Protein AF-A0A951DK11-F1 (afdb_monomer_lite)

pLDDT: mean 76.64, std 7.26, range [52.31, 87.06]

Radius of gyration: 13.85 Å; chains: 1; bounding box: 30×18×50 Å

Structure (mmCIF, N/CA/C/O backbone):
data_AF-A0A951DK11-F1
#
_entry.id   AF-A0A951DK11-F1
#
loop_
_atom_site.group_PDB
_atom_site.id
_atom_site.type_symbol
_atom_site.label_atom_id
_atom_site.label_alt_id
_atom_site.label_comp_id
_atom_site.label_asym_id
_atom_site.label_entity_id
_atom_site.label_seq_id
_atom_site.pdbx_PDB_ins_code
_atom_site.Cartn_x
_atom_site.Cartn_y
_atom_site.Cartn_z
_atom_site.occupancy
_atom_site.B_iso_or_equiv
_atom_site.auth_seq_id
_atom_site.auth_comp_id
_atom_site.auth_asym_id
_atom_site.auth_atom_id
_atom_site.pdbx_PDB_model_num
ATOM 1 N N . MET A 1 1 ? 2.602 -1.348 -17.284 1.00 59.75 1 MET A N 1
ATOM 2 C CA . MET A 1 1 ? 1.834 -2.221 -16.370 1.00 59.75 1 MET A CA 1
ATOM 3 C C . MET A 1 1 ? 2.259 -2.106 -14.895 1.00 59.75 1 MET A C 1
ATOM 5 O O . MET A 1 1 ? 1.488 -2.552 -14.055 1.00 59.75 1 MET A O 1
ATOM 9 N N . GLY A 1 2 ? 3.403 -1.493 -14.541 1.00 71.81 2 GLY A N 1
ATOM 10 C CA . GLY A 1 2 ? 3.920 -1.469 -13.158 1.00 71.81 2 GLY A CA 1
ATOM 11 C C . GLY A 1 2 ? 2.999 -0.807 -12.122 1.00 71.81 2 GLY A C 1
ATOM 12 O O . GLY A 1 2 ? 2.673 -1.422 -11.113 1.00 71.81 2 GLY A O 1
ATOM 13 N N . ALA A 1 3 ? 2.469 0.387 -12.409 1.00 72.81 3 ALA A N 1
ATOM 14 C CA . ALA A 1 3 ? 1.568 1.087 -11.480 1.00 72.81 3 ALA A CA 1
ATOM 15 C C . ALA A 1 3 ? 0.267 0.317 -11.173 1.00 72.81 3 ALA A C 1
ATOM 17 O O . ALA A 1 3 ? -0.212 0.318 -10.039 1.00 72.81 3 ALA A O 1
ATOM 18 N N . ALA A 1 4 ? -0.283 -0.385 -12.169 1.00 78.25 4 ALA A N 1
ATOM 19 C CA . ALA A 1 4 ? -1.454 -1.240 -11.978 1.00 78.25 4 ALA A CA 1
ATOM 20 C C . ALA A 1 4 ? -1.143 -2.430 -11.055 1.00 78.25 4 ALA A C 1
ATOM 22 O O . ALA A 1 4 ? -1.991 -2.834 -10.265 1.00 78.25 4 ALA A O 1
ATOM 23 N N . LEU A 1 5 ? 0.086 -2.949 -11.115 1.00 77.56 5 LEU A N 1
ATOM 24 C CA . LEU A 1 5 ? 0.582 -4.002 -10.231 1.00 77.56 5 LEU A CA 1
ATOM 25 C C . LEU A 1 5 ? 0.724 -3.509 -8.787 1.00 77.56 5 LEU A C 1
ATOM 27 O O . LEU A 1 5 ? 0.291 -4.205 -7.875 1.00 77.56 5 LEU A O 1
ATOM 31 N N . TRP A 1 6 ? 1.235 -2.293 -8.568 1.00 76.50 6 TRP A N 1
ATOM 32 C CA . TRP A 1 6 ? 1.333 -1.707 -7.222 1.00 76.50 6 TRP A CA 1
ATOM 33 C C . TRP A 1 6 ? -0.044 -1.537 -6.579 1.00 76.50 6 TRP A C 1
ATOM 35 O O . TRP A 1 6 ? -0.260 -1.938 -5.435 1.00 76.50 6 TRP A O 1
ATOM 45 N N . LEU A 1 7 ? -1.000 -0.994 -7.338 1.00 76.69 7 LEU A N 1
ATOM 46 C CA . LEU A 1 7 ? -2.381 -0.841 -6.884 1.00 76.69 7 LEU A CA 1
ATOM 47 C C . LEU A 1 7 ? -3.044 -2.203 -6.644 1.00 76.69 7 LEU A C 1
ATOM 49 O O . LEU A 1 7 ? -3.681 -2.396 -5.611 1.00 76.69 7 LEU A O 1
ATOM 53 N N . GLY A 1 8 ? -2.840 -3.165 -7.548 1.00 80.44 8 GLY A N 1
ATOM 54 C CA . GLY A 1 8 ? -3.326 -4.537 -7.398 1.00 80.44 8 GLY A CA 1
ATOM 55 C C . GLY A 1 8 ? -2.798 -5.211 -6.129 1.00 80.44 8 GLY A C 1
ATOM 56 O O . GLY A 1 8 ? -3.573 -5.827 -5.398 1.00 80.44 8 GLY A O 1
ATOM 57 N N . CYS A 1 9 ? -1.516 -5.025 -5.807 1.00 80.62 9 CYS A N 1
ATOM 58 C CA . CYS A 1 9 ? -0.915 -5.500 -4.562 1.00 80.62 9 CYS A CA 1
ATOM 59 C C . CYS A 1 9 ? -1.529 -4.838 -3.325 1.00 80.62 9 CYS A C 1
ATOM 61 O O . CYS A 1 9 ? -1.791 -5.534 -2.348 1.00 80.62 9 CYS A O 1
ATOM 63 N N . GLY A 1 10 ? -1.820 -3.535 -3.360 1.00 73.56 10 GLY A N 1
ATOM 64 C CA . GLY A 1 10 ? -2.474 -2.839 -2.246 1.00 73.56 10 GLY A CA 1
ATOM 65 C C . GLY A 1 10 ? -3.910 -3.292 -1.990 1.00 73.56 10 GLY A C 1
ATOM 66 O O . GLY A 1 10 ? -4.328 -3.413 -0.834 1.00 73.56 10 GLY A O 1
ATOM 67 N N . VAL A 1 11 ? -4.649 -3.605 -3.059 1.00 82.94 11 VAL A N 1
ATOM 68 C CA . VAL A 1 11 ? -5.988 -4.205 -2.971 1.00 82.94 11 VAL A CA 1
ATOM 69 C C . VAL A 1 11 ? -5.902 -5.634 -2.432 1.00 82.94 11 VAL A C 1
ATOM 71 O O . VAL A 1 11 ? -6.641 -5.982 -1.513 1.00 82.94 11 VAL A O 1
ATOM 74 N N . LEU A 1 12 ? -4.974 -6.453 -2.935 1.00 83.06 12 LEU A N 1
ATOM 75 C CA . LEU A 1 12 ? -4.741 -7.811 -2.432 1.00 83.06 12 LEU A CA 1
ATOM 76 C C . LEU A 1 12 ? -4.339 -7.816 -0.955 1.00 83.06 12 LEU A C 1
ATOM 78 O O . LEU A 1 12 ? -4.896 -8.589 -0.182 1.00 83.06 12 LEU A O 1
ATOM 82 N N . ALA A 1 13 ? -3.432 -6.930 -0.540 1.00 77.31 13 ALA A N 1
ATOM 83 C CA . ALA A 1 13 ? -3.023 -6.788 0.854 1.00 77.31 13 ALA A CA 1
ATOM 84 C C . ALA A 1 13 ? -4.211 -6.426 1.757 1.00 77.31 13 ALA A C 1
ATOM 86 O O . ALA A 1 13 ? -4.372 -7.009 2.829 1.00 77.31 13 ALA A O 1
ATOM 87 N N . PHE A 1 14 ? -5.085 -5.522 1.302 1.00 78.25 14 PHE A N 1
ATOM 88 C CA . PHE A 1 14 ? -6.330 -5.211 2.001 1.00 78.25 14 PHE A CA 1
ATOM 89 C C . PHE A 1 14 ? -7.240 -6.442 2.114 1.00 78.25 14 PHE A C 1
ATOM 91 O O . PHE A 1 14 ? -7.685 -6.770 3.212 1.00 78.25 14 PHE A O 1
ATOM 98 N N . LEU A 1 15 ? -7.477 -7.167 1.016 1.00 83.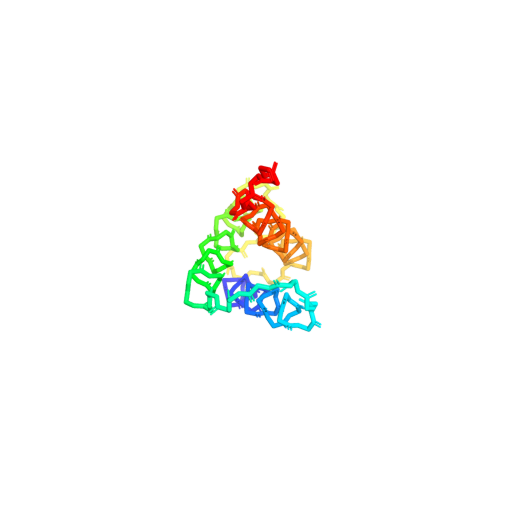19 15 LEU A N 1
ATOM 99 C CA . LEU A 1 15 ? -8.305 -8.379 1.023 1.00 83.19 15 LEU A CA 1
ATOM 100 C C . LEU A 1 15 ? -7.741 -9.458 1.959 1.00 83.19 15 LEU A C 1
ATOM 102 O O . LEU A 1 15 ? -8.487 -10.037 2.744 1.00 83.19 15 LEU A O 1
ATOM 106 N N . VAL A 1 16 ? -6.426 -9.685 1.947 1.00 80.69 16 VAL A N 1
ATOM 107 C CA . VAL A 1 16 ? -5.756 -10.626 2.859 1.00 80.69 16 VAL A CA 1
ATOM 108 C C . VAL A 1 16 ? -5.904 -10.173 4.311 1.00 80.69 16 VAL A C 1
ATOM 110 O O . VAL A 1 16 ? -6.252 -10.973 5.181 1.00 80.69 16 VAL A O 1
ATOM 113 N N . ALA A 1 17 ? -5.736 -8.879 4.588 1.00 73.56 17 ALA A N 1
ATOM 114 C CA . ALA A 1 17 ? -5.933 -8.332 5.926 1.00 73.56 17 ALA A CA 1
ATOM 115 C C . ALA A 1 17 ? -7.382 -8.468 6.426 1.00 73.56 17 ALA A C 1
ATOM 117 O O . ALA A 1 17 ? -7.607 -8.459 7.640 1.00 73.56 17 ALA A O 1
ATOM 118 N N . ARG A 1 18 ? -8.368 -8.607 5.529 1.00 75.56 18 ARG A N 1
ATOM 119 C CA . ARG A 1 18 ? -9.771 -8.884 5.882 1.00 75.56 18 ARG A CA 1
ATOM 120 C C . ARG A 1 18 ? -10.012 -10.339 6.285 1.00 75.56 18 ARG A C 1
ATOM 122 O O . ARG A 1 18 ? -10.914 -10.576 7.082 1.00 75.56 18 ARG A O 1
ATOM 129 N N . ILE A 1 19 ? -9.219 -11.283 5.773 1.00 80.06 19 ILE A N 1
ATOM 130 C CA . ILE A 1 19 ? -9.316 -12.708 6.131 1.00 80.06 19 ILE A CA 1
ATOM 131 C C . ILE A 1 19 ? -8.802 -12.950 7.552 1.00 80.06 19 ILE A C 1
ATOM 133 O O . ILE A 1 19 ? -9.268 -13.870 8.212 1.00 80.06 19 ILE A O 1
ATOM 137 N N . VAL A 1 20 ? -7.876 -12.123 8.046 1.00 72.00 20 VAL A N 1
ATOM 138 C CA . VAL A 1 20 ? -7.347 -12.226 9.411 1.00 72.00 20 VAL A CA 1
ATOM 139 C C . VAL A 1 20 ? -8.272 -11.476 10.379 1.00 72.00 20 VAL A C 1
ATOM 141 O O . VAL A 1 20 ? -8.222 -10.240 10.422 1.00 72.00 20 VAL A O 1
ATOM 144 N N . PRO A 1 21 ? -9.105 -12.171 11.182 1.00 61.38 21 PRO A N 1
ATOM 145 C CA . PRO A 1 21 ? -9.947 -11.513 12.166 1.00 61.38 21 PRO A CA 1
ATOM 146 C C . PRO A 1 21 ? -9.066 -10.956 13.287 1.00 61.38 21 PRO A C 1
ATOM 148 O O . PRO A 1 21 ? -8.568 -11.681 14.144 1.00 61.38 21 PRO A O 1
ATOM 151 N N . PHE A 1 22 ? -8.874 -9.639 13.297 1.00 65.44 22 PHE A N 1
ATOM 152 C CA . PHE A 1 22 ? -8.414 -8.925 14.482 1.00 65.44 22 PHE A CA 1
ATOM 153 C C . PHE A 1 22 ? -9.650 -8.438 15.232 1.00 65.44 22 PHE A C 1
ATOM 155 O O . PHE A 1 22 ? -10.519 -7.816 14.633 1.00 65.44 22 PHE A O 1
ATOM 162 N N . SER A 1 23 ? -9.723 -8.754 16.523 1.00 58.28 23 SER A N 1
ATOM 163 C CA . SER A 1 23 ? -10.867 -8.665 17.452 1.00 58.28 23 SER A CA 1
ATOM 164 C C . SER A 1 23 ? -11.540 -7.276 17.624 1.00 58.28 23 SER A C 1
ATOM 166 O O . SER A 1 23 ? -11.774 -6.844 18.756 1.00 58.28 23 SER A O 1
ATOM 168 N N . ARG A 1 24 ? -11.815 -6.502 16.561 1.00 60.03 24 ARG A N 1
ATOM 169 C CA . ARG A 1 24 ? -12.231 -5.089 16.652 1.00 60.03 24 ARG A CA 1
ATOM 170 C C . ARG A 1 24 ? -13.156 -4.600 15.551 1.00 60.03 24 ARG A C 1
ATOM 172 O O . ARG A 1 24 ? -13.265 -5.200 14.489 1.00 60.03 24 ARG A O 1
ATOM 179 N N . ARG A 1 25 ? -13.789 -3.451 15.838 1.00 65.12 25 ARG A N 1
ATOM 180 C CA . ARG A 1 25 ? -14.660 -2.703 14.923 1.00 65.12 25 ARG A CA 1
ATOM 181 C C . ARG A 1 25 ? -13.968 -2.522 13.562 1.00 65.12 25 ARG A C 1
ATOM 183 O O . ARG A 1 25 ? -12.874 -1.958 13.528 1.00 65.12 25 ARG A O 1
ATOM 190 N N . PRO A 1 26 ? -14.583 -2.974 12.459 1.00 61.28 26 PRO A N 1
ATOM 191 C CA . PRO A 1 26 ? -13.985 -2.885 11.135 1.00 61.28 26 PRO A CA 1
ATOM 192 C C . PRO A 1 26 ? -13.953 -1.426 10.664 1.00 61.28 26 PRO A C 1
ATOM 194 O O . PRO A 1 26 ? -14.944 -0.893 10.175 1.00 61.28 26 PRO A O 1
ATOM 197 N N . VAL A 1 27 ? -12.796 -0.773 10.780 1.00 72.50 27 VAL A N 1
ATOM 198 C CA . VAL A 1 27 ? -12.506 0.506 10.112 1.00 72.50 27 VAL A CA 1
ATOM 199 C C . VAL A 1 27 ? -11.982 0.217 8.706 1.00 72.50 27 VAL A C 1
ATOM 201 O O . VAL A 1 27 ? -10.813 0.383 8.384 1.00 72.50 27 VAL A O 1
ATOM 204 N N . TRP A 1 28 ? -12.897 -0.247 7.862 1.00 74.00 28 TRP A N 1
ATOM 205 C CA . TRP A 1 28 ? -12.688 -0.585 6.454 1.00 74.00 28 TRP A CA 1
ATOM 206 C C . TRP A 1 28 ? -12.090 0.540 5.592 1.00 74.00 28 TRP A C 1
ATOM 208 O O . TRP A 1 28 ? -11.114 0.308 4.884 1.00 74.00 28 TRP A O 1
ATOM 218 N N . LEU A 1 29 ? -12.646 1.755 5.657 1.00 80.25 29 LEU A N 1
ATOM 219 C CA . LEU A 1 29 ? -12.221 2.888 4.827 1.00 80.25 29 LEU A CA 1
ATOM 220 C C . LEU A 1 29 ? -10.775 3.333 5.118 1.00 80.25 29 LEU A C 1
ATOM 222 O O . LEU A 1 29 ? -10.000 3.451 4.170 1.00 80.25 29 LEU A O 1
ATOM 226 N N . PRO A 1 30 ? -10.376 3.550 6.391 1.00 80.44 30 PRO A N 1
ATOM 227 C CA . PRO A 1 30 ? -8.999 3.914 6.712 1.00 80.44 30 PRO A CA 1
ATOM 228 C C . PRO A 1 30 ? -8.005 2.804 6.371 1.00 80.44 30 PRO A C 1
ATOM 230 O O . PRO A 1 30 ? -6.925 3.103 5.876 1.00 80.44 30 PRO A O 1
ATOM 233 N N . GLU A 1 31 ? -8.361 1.531 6.589 1.00 78.25 31 GLU A N 1
ATOM 234 C CA . GLU A 1 31 ? -7.487 0.402 6.239 1.00 78.25 31 GLU A CA 1
ATOM 235 C C . GLU A 1 31 ? -7.220 0.333 4.730 1.00 78.25 31 GLU A C 1
ATOM 237 O O . GLU A 1 31 ? -6.072 0.153 4.326 1.00 78.25 31 GLU A O 1
ATOM 242 N N . LEU A 1 32 ? -8.250 0.533 3.901 1.00 79.62 32 LEU A N 1
ATOM 243 C CA . LEU A 1 32 ? -8.105 0.580 2.445 1.00 79.62 32 LEU A CA 1
ATOM 244 C C . LEU A 1 32 ? -7.294 1.802 1.992 1.00 79.62 32 LEU A C 1
ATOM 246 O O . LEU A 1 32 ? -6.406 1.683 1.152 1.00 79.62 32 LEU A O 1
ATOM 250 N N . ALA A 1 33 ? -7.580 2.981 2.549 1.00 84.62 33 ALA A N 1
ATOM 251 C CA . ALA A 1 33 ? -6.851 4.199 2.204 1.00 84.62 33 ALA A CA 1
ATOM 252 C C . ALA A 1 33 ? -5.358 4.066 2.543 1.00 84.62 33 ALA A C 1
ATOM 254 O O . ALA A 1 33 ? -4.505 4.367 1.711 1.00 84.62 33 ALA A O 1
ATOM 255 N N . VAL A 1 34 ? -5.036 3.549 3.733 1.00 82.94 34 VAL A N 1
ATOM 256 C CA . VAL A 1 34 ? -3.652 3.315 4.161 1.00 82.94 34 VAL A CA 1
ATOM 257 C C . VAL A 1 34 ? -2.978 2.259 3.289 1.00 82.94 34 VAL A C 1
ATOM 259 O O . VAL A 1 34 ? -1.843 2.476 2.871 1.00 82.94 34 VAL A O 1
ATOM 262 N N . SER A 1 35 ? -3.651 1.150 2.960 1.00 79.94 35 SER A N 1
ATOM 263 C CA . SER A 1 35 ? -3.047 0.099 2.131 1.00 79.94 35 SER A CA 1
ATOM 264 C C . SER A 1 35 ? -2.700 0.600 0.729 1.00 79.94 35 SER A C 1
ATOM 266 O O . SER A 1 35 ? -1.614 0.307 0.224 1.00 79.94 35 SER A O 1
ATOM 268 N N . LEU A 1 36 ? -3.583 1.397 0.120 1.00 82.00 36 LEU A N 1
ATOM 269 C CA . LEU A 1 36 ? -3.363 1.990 -1.196 1.00 82.00 36 LEU A CA 1
ATOM 270 C C . LEU A 1 36 ? -2.236 3.024 -1.162 1.00 82.00 36 LEU A C 1
ATOM 272 O O . LEU A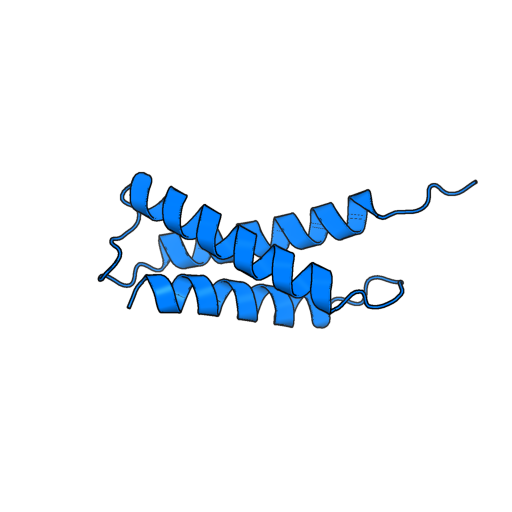 1 36 ? -1.322 2.944 -1.981 1.00 82.00 36 LEU A O 1
ATOM 276 N N . VAL A 1 37 ? -2.255 3.950 -0.196 1.00 87.06 37 VAL A N 1
ATOM 277 C CA . VAL A 1 37 ? -1.210 4.977 -0.052 1.00 87.06 37 VAL A CA 1
ATOM 278 C C . VAL A 1 37 ? 0.158 4.333 0.169 1.00 87.06 37 VAL A C 1
ATOM 280 O O . VAL A 1 37 ? 1.111 4.671 -0.529 1.00 87.06 37 VAL A O 1
ATOM 283 N N . ILE A 1 38 ? 0.258 3.362 1.080 1.00 85.44 38 ILE A N 1
ATOM 284 C CA . ILE A 1 38 ? 1.514 2.653 1.358 1.00 85.44 38 ILE A CA 1
ATOM 285 C C . ILE A 1 38 ? 1.992 1.884 0.124 1.00 85.44 38 ILE A C 1
ATOM 287 O O . ILE A 1 38 ? 3.172 1.949 -0.205 1.00 85.44 38 ILE A O 1
ATOM 291 N N . SER A 1 39 ? 1.099 1.199 -0.594 1.00 78.69 39 SER A N 1
ATOM 292 C CA . SER A 1 39 ? 1.486 0.444 -1.796 1.00 78.69 39 SER A CA 1
ATOM 293 C C . SER A 1 39 ? 2.017 1.351 -2.901 1.00 78.69 39 SER A C 1
ATOM 295 O O . SER A 1 39 ? 2.986 0.996 -3.568 1.00 78.69 39 SER A O 1
ATOM 297 N N . VAL A 1 40 ? 1.430 2.540 -3.073 1.00 82.75 40 VAL A N 1
ATOM 298 C CA . VAL A 1 40 ? 1.934 3.543 -4.020 1.00 82.75 40 VAL A CA 1
ATOM 299 C C . VAL A 1 40 ? 3.299 4.064 -3.577 1.00 82.75 40 VAL A C 1
ATOM 301 O O . VAL A 1 40 ? 4.226 4.068 -4.381 1.00 82.75 40 VAL A O 1
ATOM 304 N N . LEU A 1 41 ? 3.460 4.450 -2.307 1.00 86.88 41 LEU A N 1
ATOM 305 C CA . LEU A 1 41 ? 4.740 4.943 -1.784 1.00 86.88 41 LEU A CA 1
ATOM 306 C C . LEU A 1 41 ? 5.853 3.899 -1.924 1.00 86.88 41 LEU A C 1
ATOM 308 O O . LEU A 1 41 ? 6.948 4.221 -2.374 1.00 86.88 41 LEU A O 1
ATOM 312 N N . LEU A 1 42 ? 5.571 2.639 -1.598 1.00 83.88 42 LEU A N 1
ATOM 313 C CA . LEU A 1 42 ? 6.540 1.554 -1.728 1.00 83.88 42 LEU A CA 1
ATOM 314 C C . LEU A 1 42 ? 6.817 1.186 -3.185 1.00 83.88 42 LEU A C 1
ATOM 316 O O . LEU A 1 42 ? 7.954 0.858 -3.503 1.00 83.88 42 LEU A O 1
ATOM 320 N N . GLY A 1 43 ? 5.826 1.280 -4.075 1.00 77.25 43 GLY A N 1
ATOM 321 C CA . GLY A 1 43 ? 6.030 1.136 -5.518 1.00 77.25 43 GLY A CA 1
ATOM 322 C C . GLY A 1 43 ? 6.946 2.225 -6.085 1.00 77.25 43 GLY A C 1
ATOM 323 O O . GLY A 1 43 ? 7.849 1.929 -6.868 1.00 77.25 43 GLY A O 1
ATOM 324 N N . LEU A 1 44 ? 6.787 3.472 -5.624 1.00 81.81 44 LEU A N 1
ATOM 325 C CA . LEU A 1 44 ? 7.678 4.584 -5.973 1.00 81.81 44 LEU A CA 1
ATOM 326 C C . LEU A 1 44 ? 9.100 4.353 -5.453 1.00 81.81 44 LEU A C 1
ATOM 328 O O . LEU A 1 44 ? 10.053 4.519 -6.210 1.00 81.81 44 LEU A O 1
ATOM 332 N N . VAL A 1 45 ? 9.249 3.928 -4.194 1.00 84.56 45 VAL A N 1
ATOM 333 C CA . VAL A 1 45 ? 10.557 3.587 -3.611 1.00 84.56 45 VAL A CA 1
ATOM 334 C C . VAL A 1 45 ? 11.202 2.428 -4.367 1.00 84.56 45 VAL A C 1
ATOM 336 O O . VAL A 1 45 ? 12.375 2.507 -4.706 1.00 84.56 45 VAL A O 1
ATOM 339 N N . ALA A 1 46 ? 10.447 1.379 -4.695 1.00 80.75 46 ALA A N 1
ATOM 340 C CA . ALA A 1 46 ? 10.956 0.255 -5.471 1.00 80.75 46 ALA A CA 1
ATOM 341 C C . ALA A 1 46 ? 11.433 0.694 -6.864 1.00 80.75 46 ALA A C 1
ATOM 343 O O . ALA A 1 46 ? 12.498 0.272 -7.302 1.00 80.75 46 ALA A O 1
ATOM 344 N N . THR A 1 47 ? 10.696 1.598 -7.514 1.00 80.06 47 THR A N 1
ATOM 345 C CA . THR A 1 47 ? 11.103 2.183 -8.801 1.00 80.06 47 THR A CA 1
ATOM 346 C C . THR A 1 47 ? 12.373 3.023 -8.663 1.00 80.06 47 THR A C 1
ATOM 348 O O . THR A 1 47 ? 13.256 2.946 -9.507 1.00 80.06 47 THR A O 1
ATOM 351 N N . ALA A 1 48 ? 12.498 3.805 -7.586 1.00 81.62 48 ALA A N 1
ATOM 352 C CA . ALA A 1 48 ? 13.701 4.588 -7.303 1.00 81.62 48 ALA A CA 1
ATOM 353 C C . ALA A 1 48 ? 14.927 3.708 -6.993 1.00 81.62 48 ALA A C 1
ATOM 355 O O . ALA A 1 48 ? 16.054 4.114 -7.257 1.00 81.62 48 ALA A O 1
ATOM 356 N N . LEU A 1 49 ? 14.706 2.506 -6.451 1.00 82.06 49 LEU A N 1
ATOM 357 C CA . LEU A 1 49 ? 15.731 1.488 -6.197 1.00 82.06 49 LEU A CA 1
ATOM 358 C C . LEU A 1 49 ? 16.019 0.598 -7.418 1.00 82.06 49 LEU A C 1
ATOM 360 O O . LEU A 1 49 ? 16.715 -0.407 -7.282 1.00 82.06 49 LEU A O 1
ATOM 364 N N . ASP A 1 50 ? 15.474 0.949 -8.584 1.00 78.38 50 ASP A N 1
ATOM 365 C CA . ASP A 1 50 ? 15.651 0.228 -9.847 1.00 78.38 50 ASP A CA 1
ATOM 366 C C . ASP A 1 50 ? 15.160 -1.236 -9.793 1.00 78.38 50 ASP A C 1
ATOM 368 O O . ASP A 1 50 ? 15.618 -2.116 -10.519 1.00 78.38 50 ASP A O 1
ATOM 372 N N . LEU A 1 51 ? 14.179 -1.521 -8.924 1.00 70.88 51 LEU A N 1
ATOM 373 C CA . LEU A 1 51 ? 13.507 -2.824 -8.811 1.00 70.88 51 LEU A CA 1
ATOM 374 C C . LEU A 1 51 ? 12.383 -2.987 -9.855 1.00 70.88 51 LEU A C 1
ATOM 376 O O . LEU A 1 51 ? 11.399 -3.674 -9.583 1.00 70.88 51 LEU A O 1
ATOM 380 N N . GLY A 1 52 ? 12.500 -2.315 -11.005 1.00 65.19 52 GLY A N 1
ATOM 381 C CA . GLY A 1 52 ? 11.510 -2.284 -12.085 1.00 65.19 52 GLY A CA 1
ATOM 382 C C . GLY A 1 52 ? 10.976 -0.881 -12.395 1.00 65.19 52 GLY A C 1
ATOM 383 O O . GLY A 1 52 ? 10.829 -0.036 -11.513 1.00 65.19 52 GLY A O 1
ATOM 384 N N . GLY A 1 53 ? 10.668 -0.626 -13.669 1.00 65.94 53 GLY A N 1
ATOM 385 C CA . GLY A 1 53 ? 10.203 0.677 -14.150 1.00 65.94 53 GLY A CA 1
ATOM 386 C C . GLY A 1 53 ? 8.680 0.848 -14.158 1.00 65.94 53 GLY A C 1
ATOM 387 O O . GLY A 1 53 ? 7.904 -0.102 -14.152 1.00 65.94 53 GLY A O 1
ATOM 388 N N . TRP A 1 54 ? 8.216 2.091 -14.309 1.00 68.19 54 TRP A N 1
ATOM 389 C CA . TRP A 1 54 ? 6.787 2.446 -14.420 1.00 68.19 54 TRP A CA 1
ATOM 390 C C . TRP A 1 54 ? 6.011 1.624 -15.467 1.00 68.19 54 TRP A C 1
ATOM 392 O O . TRP A 1 54 ? 4.809 1.355 -15.331 1.00 68.19 54 TRP A O 1
ATOM 402 N N . ARG A 1 55 ? 6.694 1.230 -16.547 1.00 71.19 55 ARG A N 1
ATOM 403 C CA . ARG A 1 55 ? 6.107 0.472 -17.656 1.00 71.19 55 ARG A CA 1
ATOM 404 C C . ARG A 1 55 ? 6.321 -1.032 -17.529 1.00 71.19 55 ARG A C 1
ATOM 406 O O . ARG A 1 55 ? 5.416 -1.765 -17.936 1.00 71.19 55 ARG A O 1
ATOM 413 N N . GLU A 1 56 ? 7.398 -1.467 -16.890 1.00 74.25 56 GLU A N 1
ATOM 414 C CA . GLU A 1 56 ? 7.800 -2.869 -16.795 1.00 74.25 56 GLU A CA 1
ATOM 415 C C . GLU A 1 56 ? 7.240 -3.532 -15.531 1.00 74.25 56 GLU A C 1
ATOM 417 O O . GLU A 1 56 ? 7.429 -3.036 -14.422 1.00 74.25 56 GLU A O 1
ATOM 422 N N . PRO A 1 57 ? 6.491 -4.634 -15.672 1.00 71.56 57 PRO A N 1
ATOM 423 C CA . PRO A 1 57 ? 6.032 -5.392 -14.522 1.00 71.56 57 PRO A CA 1
ATOM 424 C C . PRO A 1 57 ? 7.209 -6.156 -13.893 1.00 71.56 57 PRO A C 1
ATOM 426 O O . PRO A 1 57 ? 7.697 -7.119 -14.475 1.00 71.56 57 PRO A O 1
ATOM 429 N N . ASP A 1 58 ? 7.627 -5.752 -12.692 1.00 80.69 58 ASP A N 1
ATOM 43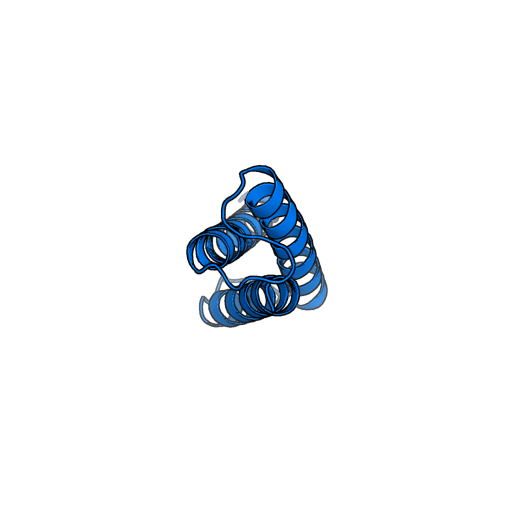0 C CA . ASP A 1 58 ? 8.607 -6.482 -11.877 1.00 80.69 58 ASP A CA 1
ATOM 431 C C . ASP A 1 58 ? 7.930 -7.061 -10.622 1.00 80.69 58 ASP A C 1
ATOM 433 O O . ASP A 1 58 ? 7.265 -6.364 -9.845 1.00 80.69 58 ASP A O 1
ATOM 437 N N . TRP A 1 59 ? 8.091 -8.370 -10.425 1.00 80.12 59 TRP A N 1
ATOM 438 C CA . TRP A 1 59 ? 7.523 -9.101 -9.295 1.00 80.12 59 TRP A CA 1
ATOM 439 C C . TRP A 1 59 ? 8.180 -8.730 -7.957 1.00 80.12 59 TRP A C 1
ATOM 441 O O . TRP A 1 59 ? 7.535 -8.844 -6.916 1.00 80.12 59 TRP A O 1
ATOM 451 N N . ARG A 1 60 ? 9.434 -8.257 -7.960 1.00 82.00 60 ARG A N 1
ATOM 452 C CA . ARG A 1 60 ? 10.175 -7.819 -6.768 1.00 82.00 60 ARG A CA 1
ATOM 453 C C . ARG A 1 60 ? 9.574 -6.537 -6.212 1.00 82.00 60 ARG A C 1
ATOM 455 O O . ARG A 1 60 ? 9.302 -6.469 -5.014 1.00 82.00 60 ARG A O 1
ATOM 462 N N . ALA A 1 61 ? 9.299 -5.560 -7.078 1.00 75.38 61 ALA A N 1
ATOM 463 C CA . ALA A 1 61 ? 8.582 -4.342 -6.700 1.00 75.38 61 ALA A CA 1
ATOM 464 C C . ALA A 1 61 ? 7.173 -4.657 -6.180 1.00 75.38 61 ALA A C 1
ATOM 466 O O . ALA A 1 61 ? 6.743 -4.099 -5.171 1.00 75.38 61 ALA A O 1
ATOM 467 N N . ALA A 1 62 ? 6.472 -5.592 -6.827 1.00 76.19 62 ALA A N 1
ATOM 468 C CA . ALA A 1 62 ? 5.146 -6.033 -6.404 1.00 76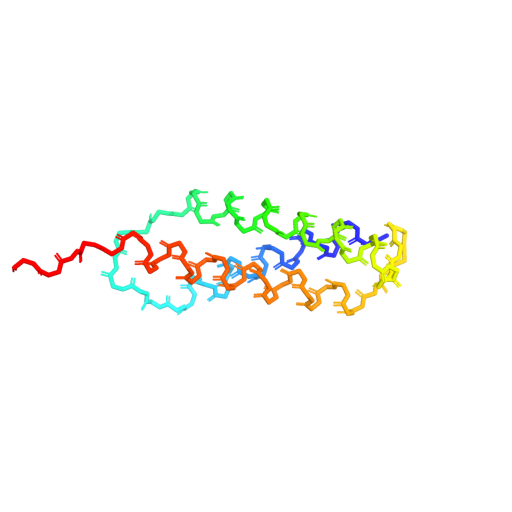.19 62 ALA A CA 1
ATOM 469 C C . ALA A 1 62 ? 5.167 -6.705 -5.018 1.00 76.19 62 ALA A C 1
ATOM 471 O O . ALA A 1 62 ? 4.361 -6.367 -4.150 1.00 76.19 62 ALA A O 1
ATOM 472 N N . ALA A 1 63 ? 6.122 -7.609 -4.781 1.00 80.00 63 ALA A N 1
ATOM 473 C CA . ALA A 1 63 ? 6.312 -8.256 -3.488 1.00 80.00 63 ALA A CA 1
ATOM 474 C C . ALA A 1 63 ? 6.653 -7.228 -2.401 1.00 80.00 63 ALA A C 1
ATOM 476 O O . ALA A 1 63 ? 6.026 -7.227 -1.344 1.00 80.00 63 ALA A O 1
ATOM 477 N N . PHE A 1 64 ? 7.585 -6.311 -2.671 1.00 81.19 64 PHE A N 1
ATOM 478 C CA . PHE A 1 64 ? 7.974 -5.259 -1.732 1.00 81.19 64 PHE A CA 1
ATOM 479 C C . PHE A 1 64 ? 6.785 -4.370 -1.335 1.00 81.19 64 PHE A C 1
ATOM 481 O O . PHE A 1 64 ? 6.523 -4.180 -0.145 1.00 81.19 64 PHE A O 1
ATOM 488 N N . ALA A 1 65 ? 6.014 -3.895 -2.319 1.00 81.00 65 ALA A N 1
ATOM 489 C CA . ALA A 1 65 ? 4.822 -3.088 -2.076 1.00 81.00 65 ALA A CA 1
ATOM 490 C C . ALA A 1 65 ? 3.736 -3.867 -1.313 1.00 81.00 65 ALA A C 1
ATOM 492 O O . ALA A 1 65 ? 3.176 -3.351 -0.346 1.00 81.00 65 ALA A O 1
ATOM 493 N N . GLY A 1 66 ? 3.472 -5.122 -1.692 1.00 78.38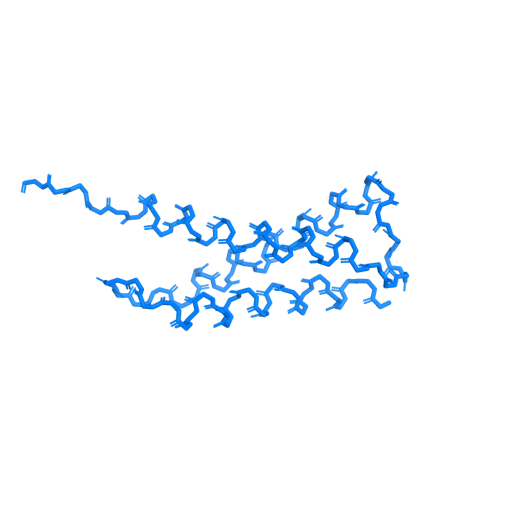 66 GLY A N 1
ATOM 494 C CA . GLY A 1 66 ? 2.468 -5.968 -1.044 1.00 78.38 66 GLY A CA 1
ATOM 495 C C . GLY A 1 66 ? 2.804 -6.306 0.412 1.00 78.38 66 GLY A C 1
ATOM 496 O O . GLY A 1 66 ? 1.967 -6.122 1.298 1.00 78.38 66 GLY A O 1
ATOM 497 N N . PHE A 1 67 ? 4.034 -6.754 0.689 1.00 83.94 67 PHE A N 1
ATOM 498 C CA . PHE A 1 67 ? 4.466 -7.070 2.054 1.00 83.94 67 PHE A CA 1
ATOM 499 C C . PHE A 1 67 ? 4.527 -5.826 2.938 1.00 83.94 67 PHE A C 1
ATOM 501 O O . PHE A 1 67 ? 4.101 -5.880 4.093 1.00 83.94 67 PHE A O 1
ATOM 508 N N . GLY A 1 68 ? 4.993 -4.693 2.411 1.00 81.38 68 GLY A N 1
ATOM 509 C CA . GLY A 1 68 ? 5.012 -3.457 3.184 1.00 81.38 68 GLY A CA 1
ATOM 510 C C . GLY A 1 68 ? 3.610 -2.902 3.463 1.00 81.38 68 GLY A C 1
ATOM 511 O O . GLY A 1 68 ? 3.366 -2.415 4.565 1.00 81.38 68 GLY A O 1
ATOM 512 N N . ALA A 1 69 ? 2.650 -3.063 2.544 1.00 78.81 69 ALA A N 1
ATOM 513 C CA . ALA A 1 69 ? 1.248 -2.730 2.802 1.00 78.81 69 ALA A CA 1
ATOM 514 C C . ALA A 1 69 ? 0.633 -3.606 3.906 1.00 78.81 69 ALA A C 1
ATOM 516 O O . ALA A 1 69 ? -0.028 -3.085 4.805 1.00 78.81 69 ALA A O 1
ATOM 517 N N . LEU A 1 70 ? 0.898 -4.918 3.898 1.00 79.69 70 LEU A N 1
ATOM 518 C CA . LEU A 1 70 ? 0.479 -5.820 4.979 1.00 79.69 70 LEU A CA 1
ATOM 519 C C . LEU A 1 70 ? 1.097 -5.427 6.328 1.00 79.69 70 LEU A C 1
ATOM 521 O O . LEU A 1 70 ? 0.389 -5.376 7.337 1.00 79.69 70 LEU A O 1
ATOM 525 N N . ALA A 1 71 ? 2.393 -5.105 6.347 1.00 84.94 71 ALA A N 1
ATOM 526 C CA . ALA A 1 71 ? 3.086 -4.654 7.550 1.00 84.94 71 ALA A CA 1
ATOM 527 C C . ALA A 1 71 ? 2.492 -3.344 8.094 1.00 84.94 71 ALA A C 1
ATOM 529 O O . ALA A 1 71 ? 2.248 -3.235 9.295 1.00 84.94 71 ALA A O 1
ATOM 530 N N . ALA A 1 72 ? 2.190 -2.380 7.219 1.00 82.00 72 ALA A N 1
ATOM 531 C CA . ALA A 1 72 ? 1.568 -1.115 7.601 1.00 82.00 72 ALA A CA 1
ATOM 532 C C . ALA A 1 72 ? 0.165 -1.307 8.195 1.00 82.00 72 ALA A C 1
ATOM 534 O O . ALA A 1 72 ? -0.154 -0.694 9.214 1.00 82.00 72 ALA A O 1
ATOM 535 N N . ILE A 1 73 ? -0.655 -2.199 7.624 1.00 80.31 73 ILE A N 1
ATOM 536 C CA . ILE A 1 73 ? -1.963 -2.551 8.199 1.00 80.31 73 ILE A CA 1
ATOM 537 C C . ILE A 1 73 ? -1.784 -3.199 9.580 1.00 80.31 73 ILE A C 1
ATOM 539 O O . ILE A 1 73 ? -2.496 -2.852 10.524 1.00 80.31 73 ILE A O 1
ATOM 543 N N . GLY A 1 74 ? -0.816 -4.108 9.732 1.00 80.25 74 GLY A N 1
ATOM 544 C CA . GLY A 1 74 ? -0.485 -4.718 11.023 1.00 80.25 74 GLY A CA 1
ATOM 545 C C . GLY A 1 74 ? -0.079 -3.686 12.081 1.00 80.25 74 GLY A C 1
ATOM 546 O O . GLY A 1 74 ? -0.594 -3.714 13.200 1.00 80.25 74 GLY A O 1
ATOM 547 N N . LEU A 1 75 ? 0.780 -2.733 11.710 1.00 83.12 75 LEU A N 1
ATOM 548 C CA . LEU A 1 75 ? 1.205 -1.611 12.551 1.00 83.12 75 LEU A CA 1
ATOM 549 C C . LEU A 1 75 ? 0.037 -0.702 12.935 1.00 83.12 75 LEU A C 1
ATOM 551 O O . LEU A 1 75 ? -0.116 -0.381 14.109 1.00 83.12 75 LEU A O 1
ATOM 555 N N . LEU A 1 76 ? -0.826 -0.336 11.985 1.00 81.25 76 LEU A N 1
ATOM 556 C CA . LEU A 1 76 ? -2.017 0.473 12.253 1.00 81.25 76 LEU A CA 1
ATOM 557 C C . LEU A 1 76 ? -2.948 -0.226 13.254 1.00 81.25 76 LEU A C 1
ATOM 559 O O . LEU A 1 76 ? -3.428 0.386 14.211 1.00 81.25 76 LEU A O 1
ATOM 563 N N . ARG A 1 77 ? -3.172 -1.532 13.075 1.00 78.94 77 ARG A N 1
ATOM 564 C CA . ARG A 1 77 ? -3.981 -2.351 13.991 1.00 78.94 77 ARG A CA 1
ATOM 565 C C . ARG A 1 77 ? -3.347 -2.496 15.371 1.00 78.94 77 ARG A C 1
ATOM 567 O O . ARG A 1 77 ? -4.078 -2.610 16.353 1.00 78.94 77 ARG A O 1
ATOM 574 N N . LEU A 1 78 ? -2.017 -2.506 15.457 1.00 82.38 78 LEU A N 1
ATOM 575 C CA . LEU A 1 78 ? -1.278 -2.520 16.719 1.00 82.38 78 LEU A CA 1
ATOM 576 C C . LEU A 1 78 ? -1.363 -1.164 17.432 1.00 82.38 78 LEU A C 1
ATOM 578 O O . LEU A 1 78 ? -1.686 -1.122 18.613 1.00 82.38 78 LEU A O 1
ATOM 582 N N . ALA A 1 79 ? -1.123 -0.066 16.716 1.00 81.00 79 ALA A N 1
ATOM 583 C CA . ALA A 1 79 ? -1.113 1.293 17.255 1.00 81.00 79 ALA A CA 1
ATOM 584 C C . ALA A 1 79 ? -2.497 1.748 17.728 1.00 81.00 79 ALA A C 1
ATOM 586 O O . ALA A 1 79 ? -2.627 2.460 18.717 1.00 81.00 79 ALA A O 1
ATOM 587 N N . THR A 1 80 ? -3.555 1.287 17.064 1.00 78.50 80 THR A N 1
ATOM 588 C CA . THR A 1 80 ? -4.933 1.564 17.482 1.00 78.50 80 THR A CA 1
ATOM 589 C C . THR A 1 80 ? -5.375 0.706 18.667 1.00 78.50 80 THR A C 1
ATOM 591 O O . THR A 1 80 ? -6.549 0.758 19.034 1.00 78.50 80 THR A O 1
ATOM 594 N N . ARG A 1 81 ? -4.494 -0.102 19.292 1.00 72.62 81 ARG A N 1
ATOM 595 C CA . ARG A 1 81 ? -4.803 -0.869 20.510 1.00 72.62 81 ARG A CA 1
ATOM 596 C C . ARG A 1 81 ? -5.100 0.008 21.729 1.00 72.62 81 ARG A C 1
ATOM 598 O O . ARG A 1 81 ? -4.143 0.542 22.264 1.00 72.62 81 ARG A O 1
ATOM 605 N N . PRO A 1 82 ? -6.358 0.081 22.257 1.00 63.50 82 PRO A N 1
ATOM 606 C CA . PRO A 1 82 ? -6.577 0.462 23.640 1.00 63.50 82 PRO A CA 1
ATOM 607 C C . PRO A 1 82 ? -5.691 -0.390 24.521 1.00 63.50 82 PRO A C 1
ATOM 609 O O . PRO A 1 82 ? -5.723 -1.623 24.446 1.00 63.50 82 PRO A O 1
ATOM 612 N N . THR A 1 83 ? -4.875 0.312 25.288 1.00 69.75 83 THR A N 1
ATOM 613 C CA . THR A 1 83 ? -4.141 -0.212 26.422 1.00 69.75 83 THR A CA 1
ATOM 614 C C . THR A 1 83 ? -5.130 -0.904 27.358 1.00 69.75 83 THR A C 1
ATOM 616 O O . THR A 1 83 ? -6.186 -0.328 27.639 1.00 69.75 83 THR A O 1
ATOM 619 N N . PRO A 1 84 ? -4.848 -2.138 27.808 1.00 65.31 84 PRO A N 1
ATOM 620 C CA . PRO A 1 84 ? -5.612 -2.726 28.895 1.00 65.31 84 PRO A CA 1
ATOM 621 C C . PRO A 1 84 ? -5.393 -1.845 30.132 1.00 65.31 84 PRO A C 1
ATOM 623 O O . PRO A 1 84 ? -4.257 -1.696 30.582 1.00 65.31 84 PRO A O 1
ATOM 626 N N . HIS A 1 85 ? -6.462 -1.193 30.588 1.00 52.31 85 HIS A N 1
ATOM 627 C CA . HIS A 1 85 ? -6.535 -0.548 31.897 1.00 52.31 85 HIS A CA 1
ATOM 628 C C . HIS A 1 85 ? -6.996 -1.566 32.934 1.00 52.31 85 HIS A C 1
ATOM 630 O O . HIS A 1 85 ? -7.862 -2.398 32.573 1.00 52.31 85 HIS A O 1
#

Secondary structure (DSSP, 8-state):
-HHHHHHHHHHHHHHHHHHS--SS---HHHHHHHHHHHHHHHHHHHHHTTSS-SSS--HHHHHHHHHHHHHHHHHHHHHT-----

Foldseek 3Di:
DLLVLLQVLLVVLLVVVVVDDDPDDDPSPVLSVQSNVQSNVLLVVCVVVVQDHPPGHHVSSSVRSNVRSNVRSVVVSVVPDDDDD

Sequence (85 aa):
MGAALWLGCGV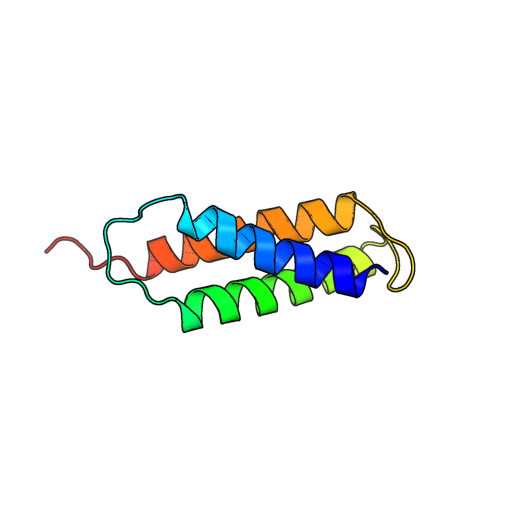LAFLVARIVPFSRRPVWLPELAVSLVISVLLGLVATALDLGGWREPDWRAAAFAGFGALAAIGLLRLATRPTPH